Protein AF-W2JD43-F1 (afdb_monomer_lite)

Structure (mmCIF, N/CA/C/O backbone):
data_AF-W2JD43-F1
#
_entry.id   AF-W2JD43-F1
#
loop_
_atom_site.group_PDB
_atom_site.id
_atom_site.type_symbol
_atom_site.label_atom_id
_atom_site.label_alt_id
_atom_site.label_comp_id
_atom_site.label_asym_id
_atom_site.label_entity_id
_atom_site.label_seq_id
_atom_site.pdbx_PDB_ins_code
_atom_site.Cartn_x
_atom_site.Cartn_y
_atom_site.Cartn_z
_atom_site.occupancy
_atom_site.B_iso_or_equiv
_atom_site.auth_seq_id
_atom_site.auth_comp_id
_atom_site.auth_asym_id
_atom_site.auth_atom_id
_atom_site.pdbx_PDB_model_num
ATOM 1 N N . MET A 1 1 ? 22.248 -0.117 25.040 1.00 37.81 1 MET A N 1
ATOM 2 C CA . MET A 1 1 ? 21.049 -0.839 24.562 1.00 37.81 1 MET A CA 1
ATOM 3 C C . MET A 1 1 ? 20.656 -0.278 23.199 1.00 37.81 1 MET A C 1
ATOM 5 O O . MET A 1 1 ? 20.123 0.819 23.139 1.00 37.81 1 MET A O 1
ATOM 9 N N . LYS A 1 2 ? 20.996 -0.968 22.101 1.00 43.62 2 LYS A N 1
ATOM 10 C CA . LYS A 1 2 ? 20.514 -0.632 20.750 1.00 43.62 2 LYS A CA 1
ATOM 11 C C . LYS A 1 2 ? 19.191 -1.374 20.538 1.00 43.62 2 LYS A C 1
ATOM 13 O O . LYS A 1 2 ? 19.205 -2.548 20.202 1.00 43.62 2 LYS A O 1
ATOM 18 N N . LEU A 1 3 ? 18.067 -0.700 20.776 1.00 50.53 3 LEU A N 1
ATOM 19 C CA . LEU A 1 3 ? 16.714 -1.222 20.514 1.00 50.53 3 LEU A CA 1
ATOM 20 C C . LEU A 1 3 ? 16.249 -0.978 19.058 1.00 50.53 3 LEU A C 1
ATOM 22 O O . LEU A 1 3 ? 15.097 -1.234 18.736 1.00 50.53 3 LEU A O 1
ATOM 26 N N . GLY A 1 4 ? 17.127 -0.484 18.173 1.00 52.88 4 GLY A N 1
ATOM 27 C CA . GLY A 1 4 ? 16.753 -0.022 16.825 1.00 52.88 4 GLY A CA 1
ATOM 28 C C . GLY A 1 4 ? 16.791 -1.064 15.699 1.00 52.88 4 GLY A C 1
ATOM 29 O O . GLY A 1 4 ? 16.155 -0.859 14.677 1.00 52.88 4 GLY A O 1
ATOM 30 N N . GLY A 1 5 ? 17.487 -2.195 15.865 1.00 59.97 5 GLY A N 1
ATOM 31 C CA . GLY A 1 5 ? 17.761 -3.099 14.733 1.00 59.97 5 GLY A CA 1
ATOM 32 C C . GLY A 1 5 ? 16.563 -3.914 14.227 1.00 59.97 5 GLY A C 1
ATOM 33 O O . GLY A 1 5 ? 16.527 -4.283 13.060 1.00 59.97 5 GLY A O 1
ATOM 34 N N . GLY A 1 6 ? 15.579 -4.203 15.086 1.00 68.44 6 GLY A N 1
ATOM 35 C CA . GLY A 1 6 ? 14.437 -5.052 14.719 1.00 68.44 6 GLY A CA 1
ATOM 36 C C . GLY A 1 6 ? 13.392 -4.331 13.867 1.00 68.44 6 GLY A C 1
ATOM 37 O O . GLY A 1 6 ? 12.944 -4.863 12.859 1.00 68.44 6 GLY A O 1
ATOM 38 N N . LEU A 1 7 ? 13.035 -3.100 14.241 1.00 64.12 7 LEU A N 1
ATOM 39 C CA . LEU A 1 7 ? 11.999 -2.323 13.551 1.00 64.12 7 LEU A CA 1
ATOM 40 C C . LEU A 1 7 ? 12.459 -1.854 12.166 1.00 64.12 7 LEU A C 1
ATOM 42 O O . LEU A 1 7 ? 11.699 -1.965 11.208 1.00 64.12 7 LEU A O 1
ATOM 46 N N . GLU A 1 8 ? 13.716 -1.415 12.040 1.00 73.69 8 GLU A N 1
ATOM 47 C CA . GLU A 1 8 ? 14.303 -1.067 10.738 1.00 73.69 8 GLU A CA 1
ATOM 48 C C . GLU A 1 8 ? 14.368 -2.288 9.809 1.00 73.69 8 GLU A C 1
ATOM 50 O O . GLU A 1 8 ? 14.129 -2.173 8.607 1.00 73.69 8 GLU A O 1
ATOM 55 N N . SER A 1 9 ? 14.632 -3.480 10.358 1.00 82.19 9 SER A N 1
ATOM 56 C CA . SER A 1 9 ? 14.648 -4.717 9.576 1.00 82.19 9 SER A CA 1
ATOM 57 C C . SER A 1 9 ? 13.259 -5.080 9.040 1.00 82.19 9 SER A C 1
ATOM 59 O O . SER A 1 9 ? 13.152 -5.481 7.881 1.00 82.19 9 SER A O 1
ATOM 61 N N . GLU A 1 10 ? 12.200 -4.904 9.832 1.00 86.62 10 GLU A N 1
ATOM 62 C CA . GLU A 1 10 ? 10.822 -5.152 9.391 1.00 86.62 10 GLU A CA 1
ATOM 63 C C . GLU A 1 10 ? 10.346 -4.128 8.354 1.00 86.62 10 GLU A C 1
ATOM 65 O O . GLU A 1 10 ? 9.762 -4.511 7.339 1.00 86.62 10 GLU A O 1
ATOM 70 N N . GLU A 1 11 ? 10.648 -2.841 8.549 1.00 89.19 11 GLU A N 1
ATOM 71 C CA . GLU A 1 11 ? 10.333 -1.800 7.564 1.00 89.19 11 GLU A CA 1
ATOM 72 C C . GLU A 1 11 ? 10.995 -2.101 6.213 1.00 89.19 11 GLU A C 1
ATOM 74 O O . GLU A 1 11 ? 10.341 -2.063 5.165 1.00 89.19 11 GLU A O 1
ATOM 79 N N . LEU A 1 12 ? 12.281 -2.462 6.230 1.00 90.62 12 LEU A N 1
ATOM 80 C CA . LEU A 1 12 ? 13.010 -2.836 5.021 1.00 90.62 12 LEU A CA 1
ATOM 81 C C . LEU A 1 12 ? 12.379 -4.047 4.328 1.00 90.62 12 LEU A C 1
ATOM 83 O O . LEU A 1 12 ? 12.228 -4.036 3.105 1.00 90.62 12 LEU A O 1
ATOM 87 N N . ARG A 1 13 ? 11.957 -5.065 5.088 1.00 91.56 13 ARG A N 1
ATOM 88 C CA . ARG A 1 13 ? 11.263 -6.239 4.535 1.00 91.56 13 ARG A CA 1
ATOM 89 C C . ARG A 1 13 ? 9.957 -5.855 3.840 1.00 91.56 13 ARG A C 1
ATOM 91 O O . ARG A 1 13 ? 9.700 -6.322 2.728 1.00 91.56 13 ARG A O 1
ATOM 98 N N . VAL A 1 14 ? 9.148 -4.990 4.453 1.00 91.25 14 VAL A N 1
ATOM 99 C CA . VAL A 1 14 ? 7.890 -4.516 3.853 1.00 91.25 14 VAL A CA 1
ATOM 100 C C . VAL A 1 14 ? 8.172 -3.737 2.569 1.00 91.25 14 VAL A C 1
ATOM 102 O O . VAL A 1 14 ? 7.589 -4.052 1.530 1.00 91.25 14 VAL A O 1
ATOM 105 N N . ARG A 1 15 ? 9.120 -2.794 2.593 1.00 93.50 15 ARG A N 1
ATOM 106 C CA . ARG A 1 15 ? 9.510 -2.012 1.408 1.00 93.50 15 ARG A CA 1
ATOM 107 C C . ARG A 1 15 ? 9.999 -2.893 0.257 1.00 93.50 15 ARG A C 1
ATOM 109 O O . ARG A 1 15 ? 9.581 -2.690 -0.880 1.00 93.50 15 ARG A O 1
ATOM 116 N N . GLN A 1 16 ? 10.815 -3.909 0.542 1.00 94.19 16 GLN A N 1
ATOM 117 C CA . GLN A 1 16 ? 11.265 -4.876 -0.467 1.00 94.19 16 GLN A CA 1
ATOM 118 C C . GLN A 1 16 ? 10.100 -5.675 -1.066 1.00 94.19 16 GLN A C 1
ATOM 120 O O . GLN A 1 16 ? 10.046 -5.864 -2.281 1.00 94.19 16 GLN A O 1
ATOM 125 N N . SER A 1 17 ? 9.140 -6.107 -0.240 1.00 95.00 17 SER A N 1
ATOM 126 C CA . SER A 1 17 ? 7.958 -6.834 -0.723 1.00 95.00 17 SER A CA 1
ATOM 127 C C . SER A 1 17 ? 7.068 -5.977 -1.635 1.00 95.00 17 SER A C 1
ATOM 129 O O . SER A 1 17 ? 6.574 -6.459 -2.661 1.00 95.00 17 SER A O 1
ATOM 131 N N . ILE A 1 18 ? 6.917 -4.689 -1.306 1.00 93.75 18 ILE A N 1
ATOM 132 C CA . ILE A 1 18 ? 6.174 -3.722 -2.120 1.00 93.75 18 ILE A CA 1
ATOM 133 C C . ILE A 1 18 ? 6.900 -3.496 -3.440 1.00 93.75 18 ILE A C 1
ATOM 135 O O . ILE A 1 18 ? 6.271 -3.603 -4.488 1.00 93.75 18 ILE A O 1
ATOM 139 N N . LEU A 1 19 ? 8.214 -3.258 -3.409 1.00 94.00 19 LEU A N 1
ATOM 140 C CA . LEU A 1 19 ? 9.017 -3.064 -4.615 1.00 94.00 19 LEU A CA 1
ATOM 141 C C . LEU A 1 19 ? 8.902 -4.253 -5.577 1.00 94.00 19 LEU A C 1
ATOM 143 O O . LEU A 1 19 ? 8.661 -4.055 -6.766 1.00 94.00 19 LEU A O 1
ATOM 147 N N . TYR A 1 20 ? 9.008 -5.481 -5.061 1.00 93.38 20 TYR A N 1
ATOM 148 C CA . TYR A 1 20 ? 8.819 -6.691 -5.861 1.00 93.38 20 TYR A CA 1
ATOM 149 C C . TYR A 1 20 ? 7.429 -6.737 -6.514 1.00 93.38 20 TYR A C 1
ATOM 151 O O . TYR A 1 20 ? 7.306 -6.999 -7.710 1.00 93.38 20 TYR A O 1
ATOM 159 N N . THR A 1 21 ? 6.379 -6.441 -5.745 1.00 93.00 21 THR A N 1
ATOM 160 C CA . THR A 1 21 ? 4.992 -6.467 -6.234 1.00 93.00 21 THR A CA 1
ATOM 161 C C . THR A 1 21 ? 4.738 -5.380 -7.280 1.00 93.00 21 THR A C 1
ATOM 163 O O . THR A 1 21 ? 4.120 -5.645 -8.308 1.00 93.00 21 THR A O 1
ATOM 166 N N . VAL A 1 22 ? 5.250 -4.168 -7.057 1.00 91.69 22 VAL A N 1
ATOM 167 C CA . VAL A 1 22 ? 5.162 -3.061 -8.018 1.00 91.69 22 VAL A CA 1
ATOM 168 C C . VAL A 1 22 ? 5.880 -3.416 -9.315 1.00 91.69 22 VAL A C 1
ATOM 170 O O . VAL A 1 22 ? 5.320 -3.183 -10.383 1.00 91.69 22 VAL A O 1
ATOM 173 N N . GLY A 1 23 ? 7.067 -4.023 -9.239 1.00 90.44 23 GLY A N 1
ATOM 174 C CA . GLY A 1 23 ? 7.792 -4.486 -10.422 1.00 90.44 23 GLY A CA 1
ATOM 175 C C . GLY A 1 23 ? 6.994 -5.503 -11.229 1.00 90.44 23 GLY A C 1
ATOM 176 O O . GLY A 1 23 ? 6.776 -5.300 -12.418 1.00 90.44 23 GLY A O 1
ATOM 177 N N . ARG A 1 24 ? 6.444 -6.522 -10.559 1.00 88.81 24 ARG A N 1
ATOM 178 C CA . ARG A 1 24 ? 5.555 -7.519 -11.173 1.00 88.81 24 ARG A CA 1
ATOM 179 C C . ARG A 1 24 ? 4.370 -6.886 -11.908 1.00 88.81 24 ARG A C 1
ATOM 181 O O . ARG A 1 24 ? 4.113 -7.252 -13.049 1.00 88.81 24 ARG A O 1
ATOM 188 N N . ILE A 1 25 ? 3.681 -5.931 -11.279 1.00 87.56 25 ILE A N 1
ATOM 189 C CA . ILE A 1 25 ? 2.542 -5.229 -11.892 1.00 87.56 25 ILE A CA 1
ATOM 190 C C . ILE A 1 25 ? 3.005 -4.395 -13.093 1.00 87.56 25 ILE A C 1
ATOM 192 O O . ILE A 1 25 ? 2.391 -4.448 -14.152 1.00 87.56 25 ILE A O 1
ATOM 196 N N . CYS A 1 26 ? 4.098 -3.642 -12.954 1.00 86.19 26 CYS A N 1
ATOM 197 C CA . CYS A 1 26 ? 4.623 -2.813 -14.041 1.00 86.19 26 CYS A CA 1
ATOM 198 C C . CYS A 1 26 ? 5.043 -3.652 -15.258 1.00 86.19 26 CYS A C 1
ATOM 200 O O . CYS A 1 26 ? 4.813 -3.231 -16.393 1.00 86.19 26 CYS A O 1
ATOM 202 N N . ASP A 1 27 ? 5.630 -4.827 -15.026 1.00 83.94 27 ASP A N 1
ATOM 203 C CA . ASP A 1 27 ? 6.013 -5.765 -16.080 1.00 83.94 27 ASP A CA 1
ATOM 204 C C . ASP A 1 27 ? 4.774 -6.366 -16.769 1.00 83.94 27 ASP A C 1
ATOM 206 O O . ASP A 1 27 ? 4.713 -6.401 -17.998 1.00 83.94 27 ASP A O 1
ATOM 210 N N . GLU A 1 28 ? 3.754 -6.778 -16.005 1.00 79.12 28 GLU A N 1
ATOM 211 C CA . GLU A 1 28 ? 2.488 -7.318 -16.532 1.00 79.12 28 GLU A CA 1
ATOM 212 C C . GLU A 1 28 ? 1.733 -6.290 -17.395 1.00 79.12 28 GLU A C 1
ATOM 214 O O . GLU A 1 28 ? 1.322 -6.598 -18.517 1.00 79.12 28 GLU A O 1
ATOM 219 N N . GLU A 1 29 ? 1.632 -5.041 -16.936 1.00 70.75 29 GLU A N 1
ATOM 220 C CA . GLU A 1 29 ? 1.028 -3.943 -17.702 1.00 70.75 29 GLU A CA 1
ATOM 221 C C . GLU A 1 29 ? 1.831 -3.618 -18.976 1.00 70.75 29 GLU A C 1
ATOM 223 O O . GLU A 1 29 ? 1.261 -3.285 -20.018 1.00 70.75 29 GLU A O 1
ATOM 228 N N . GLY A 1 30 ? 3.161 -3.759 -18.936 1.00 62.66 30 GLY A N 1
ATOM 229 C CA . GLY A 1 30 ? 4.023 -3.608 -20.111 1.00 62.66 30 GLY A CA 1
ATOM 230 C C . GLY A 1 30 ? 3.752 -4.654 -21.200 1.00 62.66 30 GLY A C 1
ATOM 231 O O . GLY A 1 30 ? 3.785 -4.335 -22.394 1.00 62.66 30 GLY A O 1
ATOM 232 N N . LEU A 1 31 ? 3.430 -5.888 -20.803 1.00 56.41 31 LEU A N 1
ATOM 233 C CA . LEU A 1 31 ? 3.156 -6.998 -21.719 1.00 56.41 31 LEU A CA 1
ATOM 234 C C . LEU A 1 31 ? 1.816 -6.840 -22.447 1.00 56.41 31 LEU A C 1
ATOM 236 O O . LEU A 1 31 ? 1.768 -7.066 -23.659 1.00 56.41 31 LEU A O 1
ATOM 240 N N . ILE A 1 32 ? 0.763 -6.373 -21.767 1.00 56.50 32 ILE A N 1
ATOM 241 C CA . ILE A 1 32 ? -0.574 -6.168 -22.361 1.00 56.50 32 ILE A CA 1
ATOM 242 C C . ILE A 1 32 ? -0.505 -5.243 -23.588 1.00 56.50 32 ILE A C 1
ATOM 244 O O . ILE A 1 32 ? -1.083 -5.551 -24.635 1.00 56.50 32 ILE A O 1
ATOM 248 N N . TYR A 1 33 ? 0.270 -4.155 -23.516 1.00 52.62 33 TYR A N 1
ATOM 249 C CA . TYR A 1 33 ? 0.461 -3.251 -24.656 1.00 52.62 33 TYR A CA 1
ATOM 250 C C . TYR A 1 33 ? 1.184 -3.929 -25.830 1.00 52.62 33 TYR A C 1
ATOM 252 O O . TYR A 1 33 ? 0.794 -3.738 -26.981 1.00 52.62 33 TYR A O 1
ATOM 260 N N . SER A 1 34 ? 2.201 -4.755 -25.566 1.00 51.75 34 SER A N 1
ATOM 261 C CA . SER A 1 34 ? 2.920 -5.495 -26.619 1.00 51.75 34 SER A CA 1
ATOM 262 C C . SER A 1 34 ? 2.064 -6.576 -27.300 1.00 51.75 34 SER A C 1
ATOM 264 O O . SER A 1 34 ? 2.213 -6.838 -28.498 1.00 51.75 34 SER A O 1
ATOM 266 N N . GLN A 1 35 ? 1.128 -7.177 -26.560 1.00 51.09 35 GLN A N 1
ATOM 267 C CA . GLN A 1 35 ? 0.299 -8.289 -27.027 1.00 51.09 35 GLN A CA 1
ATOM 268 C C . GLN A 1 35 ? -0.915 -7.809 -27.842 1.00 51.09 35 GLN A C 1
ATOM 270 O O . GLN A 1 35 ? -1.277 -8.412 -28.855 1.00 51.09 35 GLN A O 1
ATOM 275 N N . LEU A 1 36 ? -1.480 -6.651 -27.478 1.00 53.84 36 LEU A N 1
ATOM 276 C CA . LEU A 1 36 ? -2.459 -5.933 -28.305 1.00 53.84 36 LEU A CA 1
ATOM 277 C C . LEU A 1 36 ? -1.850 -5.469 -29.639 1.00 53.84 36 LEU A C 1
ATOM 279 O O . LEU A 1 36 ? -2.485 -5.597 -30.685 1.00 53.84 36 LEU A O 1
ATOM 283 N N . LEU A 1 37 ? -0.594 -5.009 -29.630 1.00 55.09 37 LEU A N 1
ATOM 284 C CA . LEU A 1 37 ? 0.128 -4.604 -30.845 1.00 55.09 37 LEU A CA 1
ATOM 285 C C . LEU A 1 37 ? 0.441 -5.770 -31.797 1.00 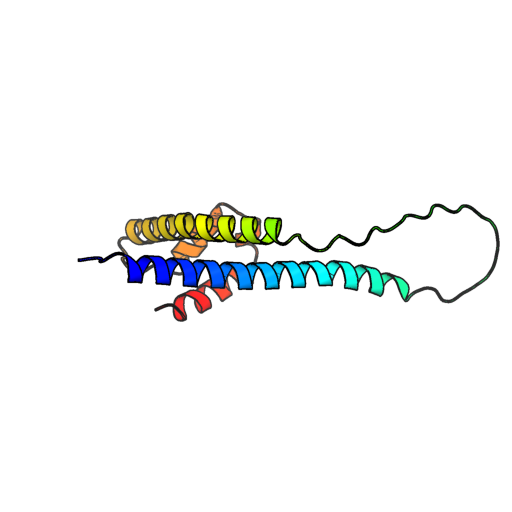55.09 37 LEU A C 1
ATOM 287 O O . LEU A 1 37 ? 0.571 -5.557 -33.002 1.00 55.09 37 LEU A O 1
ATOM 291 N N . SER A 1 38 ? 0.552 -6.996 -31.284 1.00 51.53 38 SER A N 1
ATOM 292 C CA . SER A 1 38 ? 0.771 -8.199 -32.099 1.00 51.53 38 SER A CA 1
ATOM 293 C C . SER A 1 38 ? -0.534 -8.843 -32.591 1.00 51.53 38 SER A C 1
ATOM 295 O O . SER A 1 38 ? -0.533 -9.422 -33.676 1.00 51.53 38 SER A O 1
ATOM 297 N N . SER A 1 39 ? -1.657 -8.685 -31.876 1.00 49.06 39 SER A N 1
ATOM 298 C CA . SER A 1 39 ? -2.965 -9.236 -32.288 1.00 49.06 39 SER A CA 1
ATOM 299 C C . SER A 1 39 ? -3.648 -8.472 -33.431 1.00 49.06 39 SER A C 1
ATOM 301 O O . SER A 1 39 ? -4.370 -9.084 -34.214 1.00 49.06 39 SER A O 1
ATOM 303 N N . SER A 1 40 ? -3.384 -7.173 -33.615 1.00 49.22 40 SER A N 1
ATOM 304 C CA . SER A 1 40 ? -3.936 -6.406 -34.752 1.00 49.22 40 SER A CA 1
ATOM 305 C C . SER A 1 40 ? -3.324 -6.754 -36.122 1.00 49.22 40 SER A C 1
ATOM 307 O O . SER A 1 40 ? -3.713 -6.167 -37.126 1.00 49.22 40 SER A O 1
ATOM 309 N N . ARG A 1 41 ? -2.367 -7.692 -36.203 1.00 48.94 41 ARG A N 1
ATOM 310 C CA . ARG A 1 41 ? -1.642 -8.038 -37.444 1.00 48.94 41 ARG A CA 1
ATOM 311 C C . ARG A 1 41 ? -2.2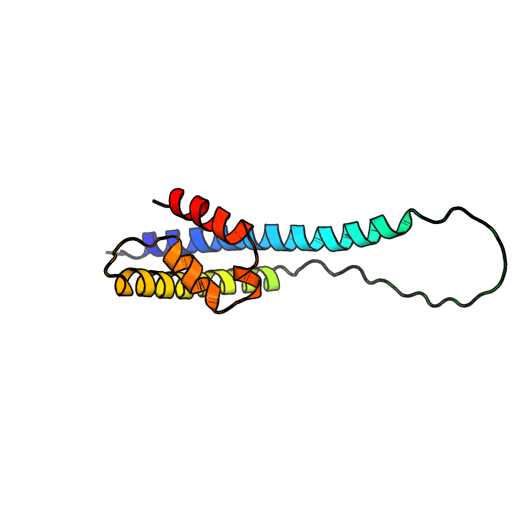00 -9.245 -38.216 1.00 48.94 41 ARG A C 1
ATOM 313 O O . ARG A 1 41 ? -1.621 -9.599 -39.237 1.00 48.94 41 ARG A O 1
ATOM 320 N N . ALA A 1 42 ? -3.275 -9.889 -37.750 1.00 38.88 42 ALA A N 1
ATOM 321 C CA . ALA A 1 42 ? -3.719 -11.190 -38.277 1.00 38.88 42 ALA A CA 1
ATOM 322 C C . ALA A 1 42 ? -4.935 -11.171 -39.233 1.00 38.88 42 ALA A C 1
ATOM 324 O O . ALA A 1 42 ? -5.355 -12.236 -39.675 1.00 38.88 42 ALA A O 1
ATOM 325 N N . HIS A 1 43 ? -5.489 -10.011 -39.603 1.00 38.38 43 HIS A N 1
ATOM 326 C CA . HIS A 1 43 ? -6.588 -9.933 -40.578 1.00 38.38 43 HIS A CA 1
ATOM 327 C C . HIS A 1 43 ? -6.231 -9.047 -41.777 1.00 38.38 43 HIS A C 1
ATOM 329 O O . HIS A 1 43 ? -6.658 -7.903 -41.845 1.00 38.38 43 HIS A O 1
ATOM 335 N N . GLU A 1 44 ? -5.504 -9.597 -42.754 1.00 36.44 44 GLU A N 1
ATOM 336 C CA . GLU A 1 44 ? -5.715 -9.208 -44.154 1.00 36.44 44 GLU A CA 1
ATOM 337 C C . GLU A 1 44 ? -5.279 -10.325 -45.119 1.00 36.44 44 GLU A C 1
ATOM 339 O O . GLU A 1 44 ? -4.096 -10.594 -45.322 1.00 36.44 44 GLU A O 1
ATOM 344 N N . ILE A 1 45 ? -6.271 -10.995 -45.712 1.00 36.78 45 ILE A N 1
ATOM 345 C CA . ILE A 1 45 ? -6.131 -11.838 -46.902 1.00 36.78 45 ILE A CA 1
ATOM 346 C C . ILE A 1 45 ? -6.516 -10.948 -48.107 1.00 36.78 45 ILE A C 1
ATOM 348 O O . ILE A 1 45 ? -7.700 -10.702 -48.284 1.00 36.78 45 ILE A O 1
ATOM 352 N N . VAL A 1 46 ? -5.504 -10.433 -48.841 1.00 35.44 46 VAL A N 1
ATOM 353 C CA . VAL A 1 46 ? -5.324 -10.246 -50.324 1.00 35.44 46 VAL A CA 1
ATOM 354 C C . VAL A 1 46 ? -6.555 -9.779 -51.171 1.00 35.44 46 VAL A C 1
ATOM 356 O O . VAL A 1 46 ? -7.599 -10.401 -51.010 1.00 35.44 46 VAL A O 1
ATOM 359 N N . PRO A 1 47 ? -6.490 -8.831 -52.167 1.00 43.41 47 PRO A N 1
ATOM 360 C CA . PRO A 1 47 ? -5.441 -8.671 -53.201 1.00 43.41 47 PRO A CA 1
ATOM 361 C C . PRO A 1 47 ? -5.000 -7.249 -53.640 1.00 43.41 47 PRO A C 1
ATOM 363 O O . PRO A 1 47 ? -5.682 -6.246 -53.492 1.00 43.41 47 PRO A O 1
ATOM 366 N N . ALA A 1 48 ? -3.828 -7.255 -54.288 1.00 44.97 48 ALA A N 1
ATOM 367 C CA . ALA A 1 48 ? -3.300 -6.381 -55.343 1.00 44.97 48 ALA A CA 1
ATOM 368 C C . ALA A 1 48 ? -4.149 -5.191 -55.858 1.00 44.97 48 ALA A C 1
ATOM 370 O O . ALA A 1 48 ? -5.138 -5.393 -56.554 1.00 44.97 48 ALA A O 1
ATOM 371 N N . ALA A 1 49 ? -3.629 -3.967 -55.683 1.00 33.78 49 ALA A N 1
ATOM 372 C CA . ALA A 1 49 ? -3.199 -3.033 -56.744 1.00 33.78 49 ALA A CA 1
ATOM 373 C C . ALA A 1 49 ? -3.213 -1.566 -56.258 1.00 33.78 49 ALA A C 1
ATOM 375 O O . ALA A 1 49 ? -4.136 -1.130 -55.587 1.00 33.78 49 ALA A O 1
ATOM 376 N N . ALA A 1 50 ? -2.217 -0.806 -56.727 1.00 36.38 50 ALA A N 1
ATOM 377 C CA . ALA A 1 50 ? -2.183 0.657 -56.846 1.00 36.38 50 ALA A CA 1
ATOM 378 C C . ALA A 1 50 ? -1.843 1.540 -55.612 1.00 36.38 50 ALA A C 1
ATOM 380 O O . ALA A 1 50 ? -2.648 1.814 -54.737 1.00 36.38 50 ALA A O 1
ATOM 381 N N . GLN A 1 51 ? -0.639 2.122 -55.730 1.00 37.25 51 GLN A N 1
ATOM 382 C CA . GLN A 1 51 ? -0.253 3.515 -55.438 1.00 37.25 51 GLN A CA 1
ATOM 383 C C . GLN A 1 51 ? 0.078 3.954 -53.993 1.00 37.25 51 GLN A C 1
ATOM 385 O O . GLN A 1 51 ? -0.758 4.246 -53.151 1.00 37.25 51 GLN A O 1
ATOM 390 N N . LYS A 1 52 ? 1.403 4.094 -53.811 1.00 45.97 52 LYS A N 1
ATOM 391 C CA . LYS A 1 52 ? 2.176 4.885 -52.841 1.00 45.97 52 LYS A CA 1
ATOM 392 C C . LYS A 1 52 ? 1.431 6.056 -52.180 1.00 45.97 52 LYS A C 1
ATOM 394 O O . LYS A 1 52 ? 1.227 7.081 -52.820 1.00 45.97 52 LYS A O 1
ATOM 399 N N . GLN A 1 53 ? 1.304 5.977 -50.856 1.00 38.62 53 GLN A N 1
ATOM 400 C CA . GLN A 1 53 ? 1.608 7.064 -49.918 1.00 38.62 53 GLN A CA 1
ATOM 401 C C . GLN A 1 53 ? 1.999 6.431 -48.572 1.00 38.62 53 GLN A C 1
ATOM 403 O O . GLN A 1 53 ? 1.163 5.950 -47.816 1.00 38.62 53 GLN A O 1
ATOM 408 N N . GLN A 1 54 ? 3.307 6.359 -48.308 1.00 37.00 54 GLN A N 1
ATOM 409 C CA . GLN A 1 54 ? 3.856 5.872 -47.043 1.00 37.00 54 GLN A CA 1
ATOM 410 C C . GLN A 1 54 ? 3.636 6.939 -45.966 1.00 37.00 54 GLN A C 1
ATOM 412 O O . GLN A 1 54 ? 4.425 7.869 -45.832 1.00 37.00 54 GLN A O 1
ATOM 417 N N . HIS A 1 55 ? 2.555 6.809 -45.204 1.00 35.88 55 HIS A N 1
ATOM 418 C CA . HIS A 1 55 ? 2.486 7.361 -43.856 1.00 35.88 55 HIS A CA 1
ATOM 419 C C . HIS A 1 55 ? 2.810 6.206 -42.904 1.00 35.88 55 HIS A C 1
ATOM 421 O O . HIS A 1 55 ? 1.921 5.504 -42.425 1.00 35.88 55 HIS A O 1
ATOM 427 N N . GLU A 1 56 ? 4.105 5.947 -42.696 1.00 36.28 56 GLU A N 1
ATOM 428 C CA . GLU A 1 56 ? 4.562 5.067 -41.620 1.00 36.28 56 GLU A CA 1
ATOM 429 C C . GLU A 1 56 ? 4.172 5.718 -40.291 1.00 36.28 56 GLU A C 1
ATOM 431 O O . GLU A 1 56 ? 4.908 6.516 -39.713 1.00 36.28 56 GLU A O 1
ATOM 436 N N . HIS A 1 57 ? 2.983 5.384 -39.792 1.00 39.97 57 HIS A N 1
ATOM 437 C CA . HIS A 1 57 ? 2.681 5.544 -38.380 1.00 39.97 57 HIS A CA 1
ATOM 438 C C . HIS A 1 57 ? 3.606 4.578 -37.639 1.00 39.97 57 HIS A C 1
ATOM 440 O O . HIS A 1 57 ? 3.303 3.398 -37.465 1.00 39.97 57 HIS A O 1
ATOM 446 N N . HIS A 1 58 ? 4.787 5.067 -37.264 1.00 40.12 58 HIS A N 1
ATOM 447 C CA . HIS A 1 58 ? 5.713 4.338 -36.419 1.00 40.12 58 HIS A CA 1
ATOM 448 C C . HIS A 1 58 ? 5.034 4.154 -35.062 1.00 40.12 58 HIS A C 1
ATOM 450 O O . HIS A 1 58 ? 5.088 5.018 -34.187 1.00 40.12 58 HIS A O 1
ATOM 456 N N . VAL A 1 59 ? 4.350 3.024 -34.889 1.00 49.97 59 VAL A N 1
ATOM 457 C CA . VAL A 1 59 ? 3.778 2.642 -33.604 1.00 49.97 59 VAL A CA 1
ATOM 458 C C . VAL A 1 59 ? 4.952 2.329 -32.684 1.00 49.97 59 VAL A C 1
ATOM 460 O O . VAL A 1 59 ? 5.558 1.260 -32.744 1.00 49.97 59 VAL A O 1
ATOM 463 N N . ARG A 1 60 ? 5.367 3.333 -31.910 1.00 52.56 60 ARG A N 1
ATOM 464 C CA . ARG A 1 60 ? 6.490 3.234 -30.983 1.00 52.56 60 ARG A CA 1
ATOM 465 C C . ARG A 1 60 ? 6.084 2.290 -29.858 1.00 52.56 60 ARG A C 1
ATOM 467 O O . ARG A 1 60 ? 5.174 2.602 -29.093 1.00 52.56 60 ARG A O 1
ATOM 474 N N . ALA A 1 61 ? 6.753 1.143 -29.759 1.00 56.84 61 ALA A N 1
ATOM 475 C CA . ALA A 1 61 ? 6.618 0.265 -28.605 1.00 56.84 61 ALA A CA 1
ATOM 476 C C . ALA A 1 61 ? 6.875 1.080 -27.325 1.00 56.84 61 ALA A C 1
ATOM 478 O O . ALA A 1 61 ? 7.842 1.847 -27.261 1.00 56.84 61 ALA A O 1
ATOM 479 N N . ARG A 1 62 ? 5.989 0.956 -26.330 1.00 61.91 62 ARG A N 1
ATOM 480 C CA . ARG A 1 62 ? 6.150 1.635 -25.040 1.00 61.91 62 ARG A CA 1
ATOM 481 C C . ARG A 1 62 ? 7.480 1.180 -24.421 1.00 61.91 62 ARG A C 1
ATOM 483 O O . ARG A 1 62 ? 7.676 -0.027 -24.288 1.00 61.91 62 ARG A O 1
ATOM 490 N N . PRO A 1 63 ? 8.390 2.102 -24.061 1.00 66.88 63 PRO A N 1
ATOM 491 C CA . PRO A 1 63 ? 9.640 1.726 -23.416 1.00 66.88 63 PRO A CA 1
ATOM 492 C C . PRO A 1 63 ? 9.374 0.972 -22.107 1.00 66.88 63 PRO A C 1
ATOM 494 O O . PRO A 1 63 ? 8.400 1.299 -21.418 1.00 66.88 63 PRO A O 1
ATOM 497 N N . PRO A 1 64 ? 10.227 -0.001 -21.744 1.00 73.50 64 PRO A N 1
ATOM 498 C CA . PRO A 1 64 ? 10.145 -0.642 -20.439 1.00 73.50 64 PRO A CA 1
ATOM 499 C C . PRO A 1 64 ? 10.275 0.409 -19.330 1.00 73.50 64 PRO A C 1
ATOM 501 O O . PRO A 1 64 ? 10.993 1.403 -19.478 1.00 73.50 64 PRO A O 1
ATOM 504 N N . MET A 1 65 ? 9.565 0.199 -18.221 1.00 82.81 65 MET A N 1
ATOM 505 C CA . MET A 1 65 ? 9.638 1.089 -17.062 1.00 82.81 65 MET A CA 1
ATOM 506 C C . MET A 1 65 ? 11.066 1.116 -16.508 1.00 82.81 65 MET A C 1
ATOM 508 O O . MET A 1 65 ? 11.707 0.073 -16.370 1.00 82.81 65 MET A O 1
ATOM 512 N N . SER A 1 66 ? 11.578 2.309 -16.187 1.00 90.44 66 SER A N 1
ATOM 513 C CA . SER A 1 66 ? 12.907 2.422 -15.582 1.00 90.44 66 SER A CA 1
ATOM 514 C C . SER A 1 66 ? 12.896 1.908 -14.140 1.00 90.44 66 SER A C 1
ATOM 516 O O . SER A 1 66 ? 11.869 1.943 -13.452 1.00 90.44 66 SER A O 1
ATOM 518 N N . LYS A 1 67 ? 14.057 1.446 -13.664 1.00 89.25 67 LYS A N 1
ATOM 519 C CA . LYS A 1 67 ? 14.213 0.939 -12.292 1.00 89.25 67 LYS A CA 1
ATOM 520 C C . LYS A 1 67 ? 13.956 2.036 -11.259 1.00 89.25 67 LYS A C 1
ATOM 522 O O . LYS A 1 67 ? 13.371 1.778 -10.214 1.00 89.25 67 LYS A O 1
ATOM 527 N N . GLU A 1 68 ? 14.345 3.264 -11.578 1.00 93.56 68 GLU A N 1
ATOM 528 C CA . GLU A 1 68 ? 14.149 4.447 -10.742 1.00 93.56 68 GLU A CA 1
ATOM 529 C C . GLU A 1 68 ? 12.662 4.789 -10.638 1.00 93.56 68 GLU A C 1
ATOM 531 O O . GLU A 1 68 ? 12.157 5.007 -9.541 1.00 93.56 68 GLU A O 1
ATOM 536 N N . ALA A 1 69 ? 11.930 4.763 -11.758 1.00 91.19 69 ALA A N 1
ATOM 537 C CA . ALA A 1 69 ? 10.487 4.985 -11.755 1.00 91.19 69 ALA A CA 1
ATOM 538 C C . ALA A 1 69 ? 9.752 3.914 -10.933 1.00 91.19 69 ALA A C 1
ATOM 540 O O . ALA A 1 69 ? 8.832 4.231 -10.183 1.00 91.19 69 ALA A O 1
ATOM 541 N N . MET A 1 70 ? 10.185 2.656 -11.027 1.00 93.12 70 MET A N 1
ATOM 542 C CA . MET A 1 70 ? 9.639 1.550 -10.239 1.00 93.12 70 MET A CA 1
ATOM 543 C C . MET A 1 70 ? 9.898 1.721 -8.736 1.00 93.12 70 MET A C 1
ATOM 545 O O . MET A 1 70 ? 8.991 1.511 -7.932 1.00 93.12 70 MET A O 1
ATOM 549 N N . ALA A 1 71 ? 11.102 2.157 -8.357 1.00 93.69 71 ALA A N 1
ATOM 550 C CA . ALA A 1 71 ? 11.435 2.463 -6.969 1.00 93.69 71 ALA A CA 1
ATOM 551 C C . ALA A 1 71 ? 10.583 3.618 -6.418 1.00 93.69 71 ALA A C 1
ATOM 553 O O . ALA A 1 71 ? 10.005 3.492 -5.342 1.00 93.69 71 ALA A O 1
ATOM 554 N N . LEU A 1 72 ? 10.421 4.699 -7.190 1.00 96.50 72 LEU A N 1
ATOM 555 C CA . LEU A 1 72 ? 9.570 5.831 -6.811 1.00 96.50 72 LEU A CA 1
ATOM 556 C C . LEU A 1 72 ? 8.099 5.426 -6.653 1.00 96.50 72 LEU A C 1
ATOM 558 O O . LEU A 1 72 ? 7.432 5.872 -5.720 1.00 96.50 72 LEU A O 1
ATOM 562 N N . LEU A 1 73 ? 7.588 4.562 -7.535 1.00 94.75 73 LEU A N 1
ATOM 563 C CA . LEU A 1 73 ? 6.242 4.002 -7.402 1.00 94.75 73 LEU A CA 1
ATOM 564 C C . LEU A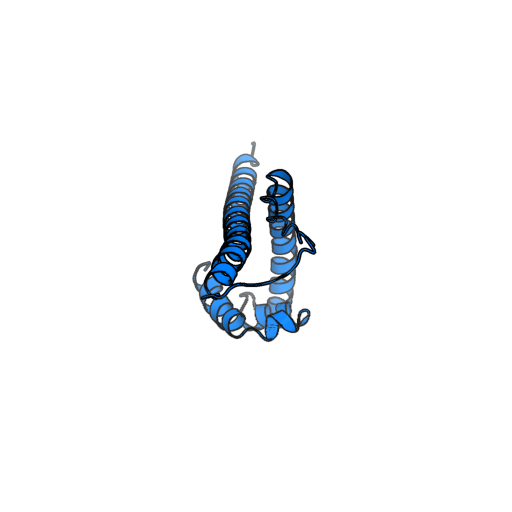 1 73 ? 6.107 3.149 -6.136 1.00 94.75 73 LEU A C 1
ATOM 566 O O . LEU A 1 73 ? 5.098 3.253 -5.442 1.00 94.75 73 LEU A O 1
ATOM 570 N N . ALA A 1 74 ? 7.111 2.336 -5.806 1.00 93.62 74 ALA A N 1
ATOM 571 C CA . ALA A 1 74 ? 7.111 1.540 -4.582 1.00 93.62 74 ALA A CA 1
ATOM 572 C C . ALA A 1 74 ? 7.102 2.415 -3.319 1.00 93.62 74 ALA A C 1
ATOM 574 O O . ALA A 1 74 ? 6.318 2.153 -2.405 1.00 93.62 74 ALA A O 1
ATOM 575 N N . ASP A 1 75 ? 7.899 3.485 -3.287 1.00 95.56 75 ASP A N 1
ATOM 576 C CA . ASP A 1 75 ? 7.898 4.449 -2.182 1.00 95.56 75 ASP A CA 1
ATOM 577 C C . ASP A 1 75 ? 6.553 5.178 -2.059 1.00 95.56 75 ASP A C 1
ATOM 579 O O . ASP A 1 75 ? 6.036 5.347 -0.951 1.00 95.56 75 ASP A O 1
ATOM 583 N N . LEU A 1 76 ? 5.948 5.560 -3.188 1.00 95.38 76 LEU A N 1
ATOM 584 C CA . LEU A 1 76 ? 4.614 6.157 -3.211 1.00 95.38 76 LEU A CA 1
ATOM 585 C C . LEU A 1 76 ? 3.565 5.200 -2.637 1.00 95.38 76 LEU A C 1
ATOM 587 O O . LEU A 1 76 ? 2.762 5.609 -1.800 1.00 95.38 76 LEU A O 1
ATOM 591 N N . VAL A 1 77 ? 3.579 3.929 -3.051 1.00 93.69 77 VAL A N 1
ATOM 592 C CA . VAL A 1 77 ? 2.664 2.904 -2.529 1.00 93.69 77 VAL A CA 1
ATOM 593 C C . VAL A 1 77 ? 2.864 2.722 -1.028 1.00 93.69 77 VAL A C 1
ATOM 595 O O . VAL A 1 77 ? 1.879 2.749 -0.296 1.00 93.69 77 VAL A O 1
ATOM 598 N N . TYR A 1 78 ? 4.112 2.621 -0.559 1.00 93.00 78 TYR A N 1
ATOM 599 C CA . TYR A 1 78 ? 4.427 2.507 0.867 1.00 93.00 78 TYR A CA 1
ATOM 600 C C . TYR A 1 78 ? 3.851 3.681 1.675 1.00 93.00 78 TYR A C 1
ATOM 602 O O . TYR A 1 78 ? 3.141 3.475 2.664 1.00 93.00 78 TYR A O 1
ATOM 610 N N . LYS A 1 79 ? 4.070 4.918 1.212 1.00 94.44 79 LYS A N 1
ATOM 611 C CA . LYS A 1 79 ? 3.520 6.129 1.841 1.00 94.44 79 LYS A CA 1
ATOM 612 C C . LYS A 1 79 ? 1.992 6.162 1.800 1.00 94.44 79 LYS A C 1
ATOM 614 O O . LYS A 1 79 ? 1.355 6.525 2.787 1.00 94.44 79 LYS A O 1
ATOM 619 N N . GLN A 1 80 ? 1.387 5.730 0.696 1.00 91.81 80 GLN A N 1
ATOM 620 C CA . GLN A 1 80 ? -0.065 5.657 0.572 1.00 91.81 80 GLN A CA 1
ATOM 621 C C . GLN A 1 80 ? -0.671 4.634 1.546 1.00 91.81 80 GLN A C 1
ATOM 623 O O . GLN A 1 80 ? -1.736 4.894 2.108 1.00 91.81 80 GLN A O 1
ATOM 628 N N . SER A 1 81 ? 0.005 3.511 1.808 1.00 91.12 81 SER A N 1
ATOM 629 C CA . SER A 1 81 ? -0.446 2.541 2.813 1.00 91.12 81 SER A CA 1
ATOM 630 C C . SER A 1 81 ? -0.474 3.112 4.235 1.00 91.12 81 SER A C 1
ATOM 632 O O . SER A 1 81 ? -1.411 2.805 4.969 1.00 91.12 81 SER A O 1
ATOM 634 N N . GLU A 1 82 ? 0.469 3.983 4.619 1.00 91.06 82 GLU A N 1
ATOM 635 C CA . GLU A 1 82 ? 0.442 4.668 5.927 1.00 91.06 82 GLU A CA 1
ATOM 636 C C . GLU A 1 82 ? -0.811 5.555 6.069 1.00 91.06 82 GLU A C 1
ATOM 638 O O . GLU A 1 82 ? -1.509 5.521 7.091 1.00 91.06 82 GLU A O 1
ATOM 643 N N . VAL A 1 83 ? -1.139 6.308 5.013 1.00 92.06 83 VAL A N 1
ATOM 644 C CA . VAL A 1 83 ? -2.340 7.158 4.960 1.00 92.06 83 VAL A CA 1
ATOM 645 C C . VAL A 1 83 ? -3.609 6.308 5.050 1.00 92.06 83 VAL A C 1
ATOM 647 O O . VAL A 1 83 ? -4.479 6.583 5.877 1.00 92.06 83 VAL A O 1
ATOM 650 N N . MET A 1 84 ? -3.701 5.241 4.249 1.00 90.69 84 MET A N 1
ATOM 651 C CA . MET A 1 84 ? -4.864 4.348 4.238 1.00 90.69 84 MET A CA 1
ATOM 652 C C . MET A 1 84 ? -5.067 3.646 5.582 1.00 90.69 84 MET A C 1
ATOM 654 O O . MET A 1 84 ? -6.194 3.587 6.067 1.00 90.69 84 MET A O 1
ATOM 658 N N . ALA A 1 85 ? -4.001 3.139 6.207 1.00 92.19 85 ALA A N 1
ATOM 659 C CA . ALA A 1 85 ? -4.083 2.486 7.513 1.00 92.19 85 ALA A CA 1
ATOM 660 C C . ALA A 1 85 ? -4.642 3.437 8.583 1.00 92.19 85 ALA A C 1
ATOM 662 O O . ALA A 1 85 ? -5.503 3.053 9.378 1.00 92.19 85 ALA A O 1
ATOM 663 N N . THR A 1 86 ? -4.205 4.698 8.547 1.00 94.38 86 THR A N 1
ATOM 664 C CA . THR A 1 86 ? -4.677 5.745 9.456 1.00 94.38 86 THR A CA 1
ATOM 665 C C . THR A 1 86 ? -6.159 6.060 9.227 1.00 94.38 86 THR A C 1
ATOM 667 O O . THR A 1 86 ? -6.938 6.064 10.182 1.00 94.38 86 THR A O 1
ATOM 670 N N . GLU A 1 87 ? -6.588 6.267 7.976 1.00 93.81 87 GLU A N 1
ATOM 671 C CA . GLU A 1 87 ? -8.003 6.509 7.648 1.00 93.81 87 GLU A CA 1
ATOM 672 C C . GLU A 1 87 ? -8.896 5.324 8.064 1.00 93.81 87 GLU A C 1
ATOM 674 O O . GLU A 1 87 ? -9.931 5.528 8.702 1.00 93.81 87 GLU A O 1
ATOM 679 N N . LEU A 1 88 ? -8.474 4.083 7.792 1.00 93.62 88 LEU A N 1
ATOM 680 C CA . LEU A 1 88 ? -9.209 2.877 8.192 1.00 93.62 88 LEU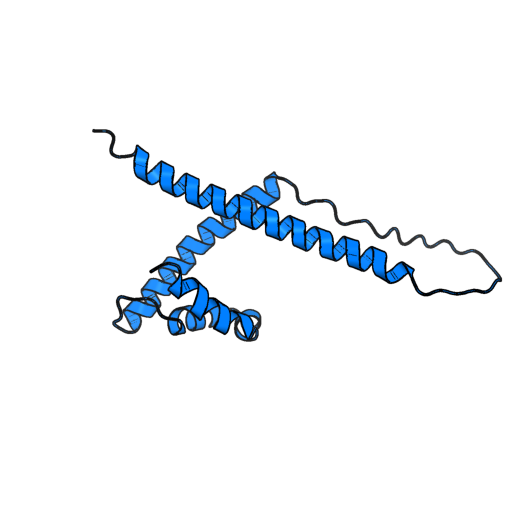 A CA 1
ATOM 681 C C . LEU A 1 88 ? -9.364 2.770 9.712 1.00 93.62 88 LEU A C 1
ATOM 683 O O . LEU A 1 88 ? -10.449 2.450 10.205 1.00 93.62 88 LEU A O 1
ATOM 687 N N . GLN A 1 89 ? -8.306 3.072 10.469 1.00 94.31 89 GLN A N 1
ATOM 688 C CA . GLN A 1 89 ? -8.372 3.084 11.928 1.00 94.31 89 GLN A CA 1
ATOM 689 C C . GLN A 1 89 ? -9.357 4.144 12.439 1.00 94.31 89 GLN A C 1
ATOM 691 O O . GLN A 1 89 ? -10.109 3.881 13.382 1.00 94.31 89 GLN A O 1
ATOM 696 N N . PHE A 1 90 ? -9.389 5.329 11.821 1.00 96.38 90 PHE A N 1
ATOM 697 C CA . PHE A 1 90 ? -10.355 6.370 12.169 1.00 96.38 90 PHE A CA 1
ATOM 698 C C . PHE A 1 90 ? -11.798 5.944 11.889 1.00 96.38 90 PHE A C 1
ATOM 700 O O . PHE A 1 90 ? -12.656 6.172 12.742 1.00 96.38 90 PHE A O 1
ATOM 707 N N . PHE A 1 91 ? -12.073 5.286 10.760 1.00 95.31 91 PHE A N 1
ATOM 708 C CA . PHE A 1 91 ? -13.417 4.786 10.444 1.00 95.31 91 PHE A CA 1
ATOM 709 C C . PHE A 1 91 ? -13.892 3.729 11.442 1.00 95.31 91 PHE A C 1
ATOM 711 O O . PHE A 1 91 ? -14.985 3.861 11.998 1.00 95.31 91 PHE A O 1
ATOM 718 N N . ALA A 1 92 ? -13.035 2.760 11.774 1.00 95.00 92 ALA A N 1
ATOM 719 C CA . ALA A 1 92 ? -13.365 1.750 12.773 1.00 95.00 92 ALA A CA 1
ATOM 720 C C . ALA A 1 92 ? -13.668 2.387 14.141 1.00 95.00 92 ALA A C 1
ATOM 722 O O . ALA A 1 92 ? -14.675 2.062 14.774 1.00 95.00 92 ALA A O 1
ATOM 723 N N . ARG A 1 93 ? -12.842 3.351 14.574 1.00 96.75 93 ARG A N 1
ATOM 724 C CA . ARG A 1 93 ? -13.039 4.069 15.844 1.00 96.75 93 ARG A CA 1
ATOM 725 C C . ARG A 1 93 ? -14.295 4.933 15.847 1.00 96.75 93 ARG A C 1
ATOM 727 O O . ARG A 1 93 ? -14.959 4.997 16.876 1.00 96.75 93 ARG A O 1
ATOM 734 N N . HIS A 1 94 ? -14.636 5.564 14.725 1.00 96.88 94 HIS A N 1
ATOM 735 C CA . HIS A 1 94 ? -15.868 6.343 14.587 1.00 96.88 94 HIS A CA 1
ATOM 736 C C . HIS A 1 94 ? -17.119 5.473 14.795 1.00 96.88 94 HIS A C 1
ATOM 738 O O . HIS A 1 94 ? -18.086 5.918 15.404 1.00 96.88 94 HIS A O 1
ATOM 744 N N . ALA A 1 95 ? -17.063 4.203 14.387 1.00 96.12 95 ALA A N 1
ATOM 745 C CA . ALA A 1 95 ? -18.095 3.201 14.652 1.00 96.12 95 ALA A CA 1
ATOM 746 C C . ALA A 1 95 ? -17.961 2.504 16.027 1.00 96.12 95 ALA A C 1
ATOM 748 O O . ALA A 1 95 ? -18.575 1.461 16.249 1.00 96.12 95 ALA A O 1
ATOM 749 N N . ASN A 1 96 ? -17.150 3.037 16.952 1.00 97.00 96 ASN A N 1
ATOM 750 C CA . ASN A 1 96 ? -16.832 2.442 18.260 1.00 97.00 96 ASN A CA 1
ATOM 751 C C . ASN A 1 96 ? -16.243 1.017 18.200 1.00 97.00 96 ASN A C 1
ATOM 753 O O . ASN A 1 96 ? -16.372 0.232 19.141 1.00 97.00 96 ASN A O 1
ATOM 757 N N . ARG A 1 97 ? -15.560 0.665 17.106 1.00 96.12 97 ARG A N 1
ATOM 758 C CA . ARG A 1 97 ? -14.886 -0.626 16.921 1.00 96.12 97 ARG A CA 1
ATOM 759 C C . ARG A 1 97 ? -13.370 -0.484 17.071 1.00 96.12 97 ARG A C 1
ATOM 761 O O . ARG A 1 97 ? -12.784 0.548 16.760 1.00 96.12 97 ARG A O 1
ATOM 768 N N . LYS A 1 98 ? -12.718 -1.564 17.518 1.00 93.38 98 LYS A N 1
ATOM 769 C CA . LYS A 1 98 ? -11.244 -1.701 17.532 1.00 93.38 98 LYS A CA 1
ATOM 770 C C . LYS A 1 98 ? -10.703 -2.538 16.369 1.00 93.38 98 LYS A C 1
ATOM 772 O O . LYS A 1 98 ? -9.500 -2.573 16.155 1.00 93.38 98 LYS A O 1
ATOM 777 N N . ILE A 1 99 ? -11.594 -3.211 15.641 1.00 94.06 99 ILE A N 1
ATOM 778 C CA . ILE A 1 99 ? -11.275 -4.093 14.516 1.00 94.06 99 ILE A CA 1
ATOM 779 C C . ILE A 1 99 ? -11.815 -3.441 13.242 1.00 94.06 99 ILE A C 1
ATOM 781 O O . ILE A 1 99 ? -12.998 -3.079 13.190 1.00 94.06 99 ILE A O 1
ATOM 785 N N . ILE A 1 100 ? -10.942 -3.292 12.243 1.00 90.94 100 ILE A N 1
ATOM 786 C CA . ILE A 1 100 ? -11.287 -2.784 10.910 1.00 90.94 100 ILE A CA 1
ATOM 787 C C . ILE A 1 100 ? -12.123 -3.849 10.187 1.00 90.94 100 ILE A C 1
ATOM 789 O O . ILE A 1 100 ? -11.797 -5.035 10.215 1.00 90.94 100 ILE A O 1
ATOM 793 N N . LYS A 1 101 ? -13.215 -3.428 9.554 1.00 88.81 101 LYS A N 1
ATOM 794 C CA . LYS A 1 101 ? -14.149 -4.275 8.803 1.00 88.81 101 LYS A CA 1
ATOM 795 C C . LYS A 1 101 ? -14.229 -3.836 7.340 1.00 88.81 101 LYS A C 1
ATOM 797 O O . LYS A 1 101 ? -13.734 -2.782 6.952 1.00 88.81 101 LYS A O 1
ATOM 802 N N . THR A 1 102 ? -14.895 -4.640 6.517 1.00 88.19 102 THR A N 1
ATOM 803 C CA . THR A 1 102 ? -15.110 -4.367 5.084 1.00 88.19 102 THR A CA 1
ATOM 804 C C . THR A 1 102 ? -15.848 -3.052 4.817 1.00 88.19 102 THR A C 1
ATOM 806 O O . THR A 1 102 ? -15.572 -2.380 3.822 1.00 88.19 102 THR A O 1
ATOM 809 N N . GLU A 1 103 ? -16.740 -2.641 5.719 1.00 88.00 103 GLU A N 1
ATOM 810 C CA . GLU A 1 103 ? -17.425 -1.344 5.673 1.00 88.00 103 GLU A CA 1
ATOM 811 C C . GLU A 1 103 ? -16.452 -0.152 5.743 1.00 88.00 103 GLU A C 1
ATOM 813 O O . GLU A 1 103 ? -16.650 0.832 5.033 1.00 88.00 103 GLU A O 1
ATOM 818 N N . ASP A 1 104 ? -15.350 -0.266 6.495 1.00 90.69 104 ASP A N 1
ATOM 819 C CA . ASP A 1 104 ? -14.329 0.786 6.599 1.00 90.69 104 ASP A CA 1
ATOM 820 C C . ASP A 1 104 ? -13.559 0.937 5.279 1.00 90.69 104 ASP A C 1
ATOM 822 O O . ASP A 1 104 ? -13.297 2.049 4.821 1.00 90.69 104 ASP A O 1
ATOM 826 N N . VAL A 1 105 ? -13.247 -0.185 4.620 1.00 88.38 105 VAL A N 1
ATOM 827 C CA . VAL A 1 105 ? -12.575 -0.192 3.309 1.00 88.38 105 VAL A CA 1
ATOM 828 C C . VAL A 1 105 ? -13.498 0.333 2.208 1.00 88.38 105 VAL A C 1
ATOM 830 O O . VAL A 1 105 ? -13.068 1.073 1.324 1.00 88.38 105 VAL A O 1
ATOM 833 N N . THR A 1 106 ? -14.789 0.017 2.293 1.00 86.25 106 THR A N 1
ATOM 834 C CA . THR A 1 106 ? -15.803 0.572 1.386 1.00 86.25 106 THR A CA 1
ATOM 835 C C . THR A 1 106 ? -15.906 2.089 1.556 1.00 86.25 106 THR A C 1
ATOM 837 O O . THR A 1 106 ? -15.939 2.831 0.573 1.00 86.25 106 THR A O 1
ATOM 840 N N . LEU A 1 107 ? -15.885 2.572 2.803 1.00 88.88 107 LEU A N 1
ATOM 841 C CA . LEU A 1 107 ? -15.907 4.000 3.106 1.00 88.88 107 LEU A CA 1
ATOM 842 C C . LEU A 1 107 ? -14.628 4.714 2.641 1.00 88.88 107 LEU A C 1
ATOM 844 O O . LEU A 1 107 ? -14.708 5.854 2.185 1.00 88.88 107 LEU A O 1
ATOM 848 N N . LEU A 1 108 ? -13.472 4.050 2.695 1.00 87.38 108 LEU A N 1
ATOM 849 C CA . LEU A 1 108 ? -12.211 4.553 2.143 1.00 87.38 108 LEU A CA 1
ATOM 850 C C . LEU A 1 108 ? -12.303 4.763 0.622 1.00 87.38 108 LEU A C 1
ATOM 852 O O . LEU A 1 108 ? -11.932 5.820 0.110 1.00 87.38 108 LEU A O 1
ATOM 856 N N . ALA A 1 109 ? -12.868 3.789 -0.097 1.00 85.50 109 ALA A N 1
ATOM 857 C CA . ALA A 1 109 ? -12.997 3.826 -1.553 1.00 85.50 109 ALA A CA 1
ATOM 858 C C . ALA A 1 109 ? -13.994 4.882 -2.068 1.00 85.50 109 ALA A C 1
ATOM 860 O O . ALA A 1 109 ? -13.916 5.267 -3.233 1.00 85.50 109 ALA A O 1
ATOM 861 N N . ARG A 1 110 ? -14.894 5.412 -1.223 1.00 84.06 110 ARG A N 1
ATOM 862 C CA . ARG A 1 110 ? -15.976 6.338 -1.631 1.00 84.06 110 ARG A CA 1
ATOM 863 C C . ARG A 1 110 ? -15.511 7.593 -2.372 1.00 84.06 110 ARG A C 1
ATOM 865 O O . ARG A 1 110 ? -16.274 8.160 -3.146 1.00 84.06 110 ARG A O 1
ATOM 872 N N . LYS A 1 111 ? -14.279 8.050 -2.116 1.00 75.56 111 LYS A N 1
ATOM 873 C CA . LYS A 1 111 ? -13.690 9.233 -2.770 1.00 75.56 111 LYS A CA 1
ATOM 874 C C . LYS A 1 111 ? -13.362 8.974 -4.251 1.00 75.56 111 LYS A C 1
ATOM 876 O O . LYS A 1 111 ? -13.109 9.921 -4.985 1.00 75.56 111 LYS A O 1
ATOM 881 N N . GLN A 1 112 ? -13.351 7.710 -4.679 1.00 75.62 112 GLN A N 1
ATOM 882 C CA . GLN A 1 112 ? -12.990 7.260 -6.020 1.00 75.62 112 GLN A CA 1
ATOM 883 C C . GLN A 1 112 ? -14.160 6.453 -6.617 1.00 75.62 112 GLN A C 1
ATOM 885 O O . GLN A 1 112 ? -14.206 5.233 -6.456 1.00 75.62 112 GLN A O 1
ATOM 890 N N . PRO A 1 113 ? -15.122 7.089 -7.316 1.00 67.75 113 PRO A N 1
ATOM 891 C CA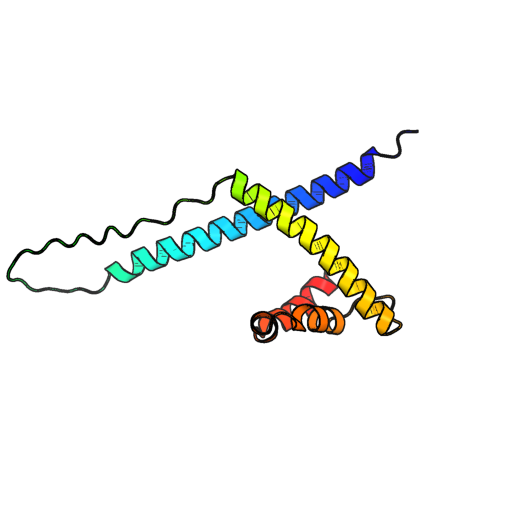 . PRO A 1 113 ? -16.330 6.407 -7.802 1.00 67.75 113 PRO A CA 1
ATOM 892 C C . PRO A 1 113 ? -16.015 5.247 -8.760 1.00 67.75 113 PRO A C 1
ATOM 894 O O . PRO A 1 113 ? -16.675 4.211 -8.718 1.00 67.75 113 PRO A O 1
ATOM 897 N N . ASN A 1 114 ? -14.940 5.373 -9.543 1.00 71.75 114 ASN A N 1
ATOM 898 C CA . ASN A 1 114 ? -14.447 4.316 -10.430 1.00 71.75 114 ASN A CA 1
ATOM 899 C C . ASN A 1 114 ? -13.957 3.076 -9.668 1.00 71.75 114 ASN A C 1
ATOM 901 O O . ASN A 1 114 ? -13.981 1.983 -10.216 1.00 71.75 114 ASN A O 1
ATOM 905 N N . LEU A 1 115 ? -13.520 3.232 -8.415 1.00 65.25 115 LEU A N 1
ATOM 906 C CA . LEU A 1 115 ? -13.043 2.140 -7.567 1.00 65.25 115 LEU A CA 1
ATOM 907 C C . LEU A 1 115 ? -14.206 1.394 -6.902 1.00 65.25 115 LEU A C 1
ATOM 909 O O . LEU A 1 115 ? -14.193 0.170 -6.809 1.00 65.25 115 LEU A O 1
ATOM 913 N N . VAL A 1 116 ? -15.230 2.140 -6.477 1.00 62.50 116 VAL A N 1
ATOM 914 C CA . VAL A 1 116 ? -16.459 1.602 -5.866 1.00 62.50 116 VAL A CA 1
ATOM 915 C C . VAL A 1 116 ? -17.258 0.768 -6.867 1.00 62.50 116 VAL A C 1
ATOM 917 O O . VAL A 1 116 ? -17.866 -0.231 -6.493 1.00 62.50 116 VAL A O 1
ATOM 920 N N . ALA A 1 117 ? -17.231 1.154 -8.144 1.00 61.28 117 ALA A N 1
ATOM 921 C CA . ALA A 1 117 ? -17.945 0.467 -9.213 1.00 61.28 117 ALA A CA 1
ATOM 922 C C . ALA A 1 117 ? -17.361 -0.909 -9.577 1.00 61.28 117 ALA A C 1
ATOM 924 O O . ALA A 1 117 ? -18.011 -1.658 -10.302 1.00 61.28 117 ALA A O 1
ATOM 925 N N . ILE A 1 118 ? -16.158 -1.262 -9.102 1.00 64.81 118 ILE A N 1
ATOM 926 C CA . ILE A 1 118 ? -15.514 -2.535 -9.437 1.00 64.81 118 ILE A CA 1
ATOM 927 C C . ILE A 1 118 ? -16.022 -3.634 -8.481 1.00 64.81 118 ILE A C 1
ATOM 929 O O . ILE A 1 118 ? -15.625 -3.659 -7.312 1.00 64.81 118 ILE A O 1
ATOM 933 N N . PRO A 1 119 ? -16.827 -4.614 -8.947 1.00 53.25 119 PRO A N 1
ATOM 934 C CA . PRO A 1 119 ? -17.420 -5.636 -8.073 1.00 53.25 119 PRO A CA 1
ATOM 935 C C . PRO A 1 119 ? -16.368 -6.511 -7.375 1.00 53.25 119 PRO A C 1
ATOM 937 O O . PRO A 1 119 ? -16.564 -6.991 -6.258 1.00 53.25 119 PRO A O 1
ATOM 940 N N . SER A 1 120 ? -15.209 -6.689 -8.015 1.00 56.22 120 SER A N 1
ATOM 941 C CA . SER A 1 120 ? -14.091 -7.468 -7.486 1.00 56.22 120 SER A CA 1
ATOM 942 C C . SER A 1 120 ? -13.333 -6.771 -6.351 1.00 56.22 120 SER A C 1
ATOM 944 O O . SER A 1 120 ? -12.690 -7.470 -5.567 1.00 56.22 120 SER A O 1
ATOM 946 N N . TYR A 1 121 ? -13.438 -5.443 -6.189 1.00 54.81 121 TYR A N 1
ATOM 947 C CA . TYR A 1 121 ? -12.855 -4.743 -5.037 1.00 54.81 121 TYR A CA 1
ATOM 948 C C . TYR A 1 121 ? -13.565 -5.134 -3.742 1.00 54.81 121 TYR A C 1
ATOM 950 O O . TYR A 1 121 ? -12.901 -5.487 -2.769 1.00 54.81 121 TYR A O 1
ATOM 958 N N . LEU A 1 122 ? -14.899 -5.187 -3.745 1.00 52.84 122 LEU A N 1
ATOM 959 C CA . LEU A 1 122 ? -15.683 -5.621 -2.584 1.00 52.84 122 LEU A CA 1
ATOM 960 C C . LEU A 1 122 ? -15.387 -7.083 -2.204 1.00 52.84 122 LEU A C 1
ATOM 962 O O . LEU A 1 122 ? -15.260 -7.403 -1.022 1.00 52.84 122 LEU A O 1
ATOM 966 N N . PHE A 1 123 ? -15.191 -7.958 -3.198 1.00 49.44 123 PHE A N 1
ATOM 967 C CA . PHE A 1 123 ? -14.860 -9.368 -2.967 1.00 49.44 123 PHE A CA 1
ATOM 968 C C . PHE A 1 123 ? -13.432 -9.554 -2.420 1.00 49.44 123 PHE A C 1
ATOM 970 O O . PHE A 1 123 ? -13.231 -10.259 -1.431 1.00 49.44 123 PHE A O 1
ATOM 977 N N . LYS A 1 124 ? -12.436 -8.861 -2.995 1.00 50.53 124 LYS A N 1
ATOM 978 C CA . LYS A 1 124 ? -11.034 -8.918 -2.537 1.00 50.53 124 LYS A CA 1
ATOM 979 C C . LYS A 1 124 ? -10.835 -8.303 -1.151 1.00 50.53 124 LYS A C 1
ATOM 981 O O . LYS A 1 124 ? -10.013 -8.816 -0.396 1.00 50.53 124 LYS A O 1
ATOM 986 N N . CYS A 1 125 ? -11.592 -7.266 -0.785 1.00 47.09 125 CYS A N 1
ATOM 987 C CA . CYS A 1 125 ? -11.543 -6.680 0.560 1.00 47.09 125 CYS A CA 1
ATOM 988 C C . CYS A 1 125 ? -11.945 -7.685 1.651 1.00 47.09 125 CYS A C 1
ATOM 990 O O . CYS A 1 125 ? -11.373 -7.663 2.739 1.00 47.09 125 CYS A O 1
ATOM 992 N N . ASN A 1 126 ? -12.872 -8.601 1.351 1.00 40.75 126 ASN A N 1
ATOM 993 C CA . ASN A 1 126 ? -13.247 -9.688 2.258 1.00 40.75 126 ASN A CA 1
ATOM 994 C C . ASN A 1 126 ? -12.108 -10.718 2.411 1.00 40.75 126 ASN A C 1
ATOM 996 O O . ASN A 1 126 ? -11.840 -11.195 3.509 1.00 40.75 126 ASN A O 1
ATOM 1000 N N . THR A 1 127 ? -11.386 -11.029 1.328 1.00 39.94 127 THR A N 1
ATOM 1001 C CA . THR A 1 127 ? -10.312 -12.042 1.323 1.00 39.94 127 THR A CA 1
ATOM 1002 C C . THR A 1 127 ? -8.969 -11.543 1.879 1.00 39.94 127 THR A C 1
ATOM 1004 O O . THR A 1 127 ? -8.272 -12.309 2.538 1.00 39.94 127 THR A O 1
ATOM 1007 N N . LEU A 1 128 ? -8.580 -10.285 1.634 1.00 41.81 128 LEU A N 1
ATOM 1008 C CA . LEU A 1 128 ? -7.297 -9.729 2.101 1.00 41.81 128 LEU A CA 1
ATOM 1009 C C . LEU A 1 128 ? -7.271 -9.477 3.616 1.00 41.81 128 LEU A C 1
ATOM 1011 O O . LEU A 1 128 ? -6.242 -9.709 4.245 1.00 41.81 128 LEU A O 1
ATOM 1015 N N . MET A 1 129 ? -8.399 -9.082 4.215 1.00 43.66 129 MET A N 1
ATOM 1016 C CA . MET A 1 129 ? -8.500 -8.871 5.668 1.00 43.66 129 MET A CA 1
ATOM 1017 C C . MET A 1 129 ? -8.493 -10.182 6.469 1.00 43.66 129 MET A C 1
ATOM 1019 O O . MET A 1 129 ? -7.979 -10.207 7.581 1.00 43.66 129 MET A O 1
ATOM 1023 N N . LEU A 1 130 ? -8.990 -11.286 5.900 1.00 35.62 130 LEU A N 1
ATOM 1024 C CA . LEU A 1 130 ? -8.957 -12.615 6.533 1.00 35.62 130 LEU A CA 1
ATOM 1025 C C . LEU A 1 130 ? -7.569 -13.276 6.517 1.00 35.62 130 LEU A C 1
ATOM 1027 O O . LEU A 1 130 ? -7.386 -14.314 7.140 1.00 35.62 130 LEU A O 1
ATOM 1031 N N . ARG A 1 131 ? -6.599 -12.710 5.787 1.00 33.59 131 ARG A N 1
ATOM 1032 C CA . ARG A 1 131 ? -5.243 -13.270 5.652 1.00 33.59 131 ARG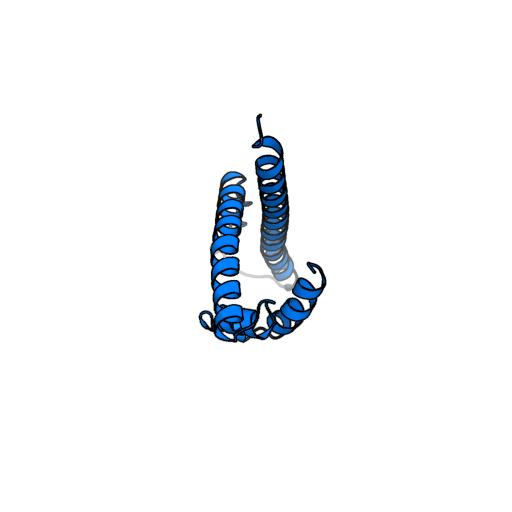 A CA 1
ATOM 1033 C C . ARG A 1 131 ? -4.178 -12.529 6.466 1.00 33.59 131 ARG A C 1
ATOM 1035 O O . ARG A 1 131 ? -3.026 -12.946 6.445 1.00 33.59 131 ARG A O 1
ATOM 1042 N N . PHE A 1 132 ? -4.562 -11.452 7.151 1.00 32.34 132 PHE A N 1
ATOM 1043 C CA . PHE A 1 132 ? -3.687 -10.615 7.983 1.00 32.34 132 PHE A CA 1
ATOM 1044 C C . PHE A 1 132 ? -4.143 -10.518 9.455 1.00 32.34 132 PHE A C 1
ATOM 1046 O O . PHE A 1 132 ? -3.576 -9.725 10.206 1.00 32.34 132 PHE A O 1
ATOM 1053 N N . VAL A 1 133 ? -5.125 -11.328 9.873 1.00 35.06 133 VAL A N 1
ATOM 1054 C CA . VAL A 1 133 ? -5.503 -11.547 11.285 1.00 35.06 133 VAL A CA 1
ATOM 1055 C C . VAL A 1 133 ? -5.225 -12.993 11.662 1.00 35.06 133 VAL A C 1
ATOM 1057 O O . VAL A 1 133 ? -5.557 -13.871 10.835 1.00 35.06 133 VAL A O 1
#

Foldseek 3Di:
DPPPPPVVVVLVVLLVVLLVVLLVVLVVVLVVQVVVVVVVPPDDDDDDDDDDDDPPPPPDRDDRDDSVNSSVVSVVVVVVVVVLVVQQCVQCVVVVHRDRDLVSVLVVCVVPVVQNPDPVNSVVSVVVSVVPD

Sequence (133 aa):
MKLGGGLESEELRVRQSILYTVGRICDEEGLIYSQLLSSSRAHEIVPAAAQKQQHEHHVRARPPMSKEAMALLADLVYKQSEVMATELQFFARHANRKIIKTEDVTLLARKQPNLVAIPSYLFKCNTLMLRFV

InterPro domains:
  IPR009072 Histone-fold [G3DSA:1.10.20.10] (6-124)
  IPR009072 Histone-fold [SSF47113] (56-114)
  IPR029003 CENP-S/Mhf1 [PF15630] (52-115)

Organism: Phytophthora nicotianae (NCBI:txid4792)

Secondary structure (DSSP, 8-state):
----HHHHHHHHHHHHHHHHHHHHHHHHHHHHHHHHHHHTTS------------------PPPPPPHHHHHHHHHHHHHHHHHHHHHHHHHHHHTT-SS--HHHHHHHHTT-HHHHT-HHHHHHHHHHHTT--

pLDDT: mean 70.87, std 22.33, range [32.34, 97.0]

Radius of gyration: 23.12 Å; chains: 1; bounding box: 39×22×81 Å